Protein AF-A0A369AYA1-F1 (afdb_monomer)

Organism: NCBI:txid2738

Foldseek 3Di:
DFQLLQLVLLVVDDQADPLLVCCLCPFACVVVQVVCVVVVDPPHDPVQVVCVVPVVRDDGLSSVVNVQSVVVVVVPDDRRDDCVVPPVVPQLALSNLLRCCCRPVVDDPVVSVVSSVVSVVCVVVVHHGSPDPSSPD

Sequence (137 aa):
MEIKEVLDILNQADNDTEYSKEIFKAYEEGKQDIEIINSKTGNRRDWLVIADIYNKGDYSQKFHLKNYLEFKLKNGLDETADFRKSCYRYFKNAALVLYTREAVFGESKDEIKLIFENVKKFYKDGGKINNYSGLRK

Nearest PDB structures (foldseek):
  2f07-assembly1_B  TM=2.544E-01  e=5.156E+00  Bacillus subtilis subsp. subtilis str. 168

Secondary structure (DSSP, 8-state):
-BHHHHHHHHHHS-S--HHHHHHHHHTSHHHHHHHHHHHT-S---HHHHHHHHHSTT---HHHHHHHHHHHHHHTT--TTSBHHHHTGGG---HHHHHHIIIIIT---HHHHHHHHHHHHHHHHTTPPTT--TTTT-

Mean predicted aligned error: 4.21 Å

Radius of gyration: 14.87 Å; Cα contacts (8 Å, |Δi|>4): 157; chains: 1; bounding box: 35×40×35 Å

Structure (mmCIF, N/CA/C/O backbone):
data_AF-A0A369AYA1-F1
#
_entry.id   AF-A0A369AYA1-F1
#
loop_
_atom_site.group_PDB
_atom_site.id
_atom_site.type_symbol
_atom_site.label_atom_id
_atom_site.label_alt_id
_atom_site.label_comp_id
_atom_site.label_asym_id
_atom_site.label_entity_id
_atom_site.label_seq_id
_atom_site.pdbx_PDB_ins_code
_atom_site.Cartn_x
_atom_site.Cartn_y
_atom_site.Cartn_z
_atom_site.occupancy
_atom_site.B_iso_or_equiv
_atom_site.auth_seq_id
_atom_site.auth_comp_id
_atom_site.auth_asym_id
_atom_site.auth_atom_id
_atom_site.pdbx_PDB_model_num
ATOM 1 N N . MET A 1 1 ? -6.663 5.276 13.703 1.00 94.62 1 MET A N 1
ATOM 2 C CA . MET A 1 1 ? -7.568 4.391 12.963 1.00 94.62 1 MET A CA 1
ATOM 3 C C . MET A 1 1 ? -7.244 2.956 13.310 1.00 94.62 1 MET A C 1
ATOM 5 O O . MET A 1 1 ? -6.067 2.603 13.422 1.00 94.62 1 MET A O 1
ATOM 9 N N . GLU A 1 2 ? -8.292 2.193 13.539 1.00 97.88 2 GLU A N 1
ATOM 10 C CA . GLU A 1 2 ? -8.311 0.768 13.827 1.00 97.88 2 GLU A CA 1
ATOM 11 C C . GLU A 1 2 ? -8.121 -0.031 12.530 1.00 97.88 2 GLU A C 1
ATOM 13 O O . GLU A 1 2 ? -8.323 0.487 11.429 1.00 97.88 2 GLU A O 1
ATOM 18 N N . ILE A 1 3 ? -7.717 -1.298 12.629 1.00 97.56 3 ILE A N 1
ATOM 19 C CA . ILE A 1 3 ? -7.513 -2.147 11.446 1.00 97.56 3 ILE A CA 1
ATOM 20 C C . ILE A 1 3 ? -8.827 -2.389 10.701 1.00 97.56 3 ILE A C 1
ATOM 22 O O . ILE A 1 3 ? -8.820 -2.368 9.469 1.00 97.56 3 ILE A O 1
ATOM 26 N N . LYS A 1 4 ? -9.952 -2.562 11.408 1.00 97.56 4 LYS A N 1
ATOM 27 C CA . LYS A 1 4 ? -11.261 -2.715 10.750 1.00 97.56 4 LYS A CA 1
ATOM 28 C C . LYS A 1 4 ? -11.629 -1.506 9.883 1.00 97.56 4 LYS A C 1
ATOM 30 O O . LYS A 1 4 ? -12.052 -1.693 8.750 1.00 97.56 4 LYS A O 1
ATOM 35 N N . GLU A 1 5 ? -11.344 -0.285 10.345 1.00 97.81 5 GLU A N 1
ATOM 36 C CA . GLU A 1 5 ? -11.613 0.937 9.573 1.00 97.81 5 GLU A CA 1
ATOM 37 C C . GLU A 1 5 ? -10.793 0.961 8.276 1.00 97.81 5 GLU A C 1
ATOM 39 O O . GLU A 1 5 ? -11.278 1.376 7.226 1.00 97.81 5 GLU A O 1
ATOM 44 N N . VAL A 1 6 ? -9.548 0.473 8.320 1.00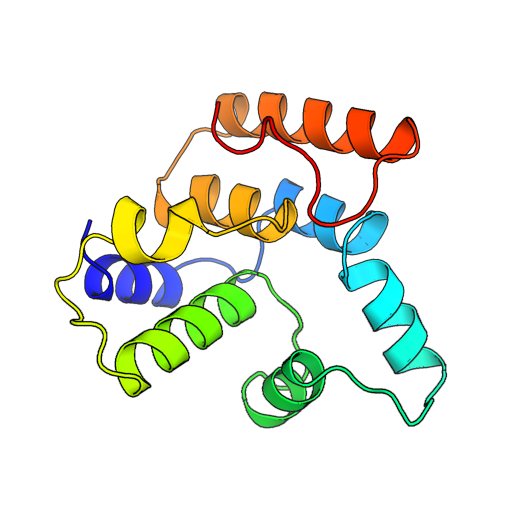 98.00 6 VAL A N 1
ATOM 45 C CA . VAL A 1 6 ? -8.706 0.349 7.121 1.00 98.00 6 VAL A CA 1
ATOM 46 C C . VAL A 1 6 ? -9.290 -0.667 6.145 1.00 98.00 6 VAL A C 1
ATOM 48 O O . VAL A 1 6 ? -9.330 -0.400 4.948 1.00 98.00 6 VAL A O 1
ATOM 51 N N . LEU A 1 7 ? -9.748 -1.822 6.630 1.00 97.62 7 LEU A N 1
ATOM 52 C CA . LEU A 1 7 ? -10.381 -2.834 5.781 1.00 97.62 7 LEU A CA 1
ATOM 53 C C . LEU A 1 7 ? -11.661 -2.303 5.120 1.00 97.62 7 LEU A C 1
ATOM 55 O O . LEU A 1 7 ? -11.874 -2.558 3.932 1.00 97.62 7 LEU A O 1
ATOM 59 N N . ASP A 1 8 ? -12.460 -1.521 5.845 1.00 97.69 8 ASP A N 1
ATOM 60 C CA . ASP A 1 8 ? -13.662 -0.874 5.315 1.00 97.69 8 ASP A CA 1
ATOM 61 C C . ASP A 1 8 ? -13.329 0.126 4.202 1.00 97.69 8 ASP A C 1
ATOM 63 O O . ASP A 1 8 ? -13.942 0.079 3.131 1.00 97.69 8 ASP A O 1
ATOM 67 N N . ILE A 1 9 ? -12.305 0.964 4.403 1.00 98.00 9 ILE A N 1
ATOM 68 C CA . ILE A 1 9 ? -11.800 1.880 3.369 1.00 98.00 9 ILE A CA 1
ATOM 69 C C . ILE A 1 9 ? -11.347 1.094 2.136 1.00 98.00 9 ILE A C 1
ATOM 71 O O . ILE A 1 9 ? -11.726 1.418 1.010 1.00 98.00 9 ILE A O 1
ATOM 75 N N . LEU A 1 10 ? -10.579 0.019 2.329 1.00 96.94 10 LEU A N 1
ATOM 76 C CA . LEU A 1 10 ? -10.071 -0.785 1.219 1.00 96.94 10 LEU A CA 1
ATOM 77 C C . LEU A 1 10 ? -11.187 -1.430 0.407 1.00 96.94 10 LEU A C 1
ATOM 79 O O . LEU A 1 10 ? -11.048 -1.548 -0.806 1.00 96.94 10 LEU A O 1
ATOM 83 N N . ASN A 1 11 ? -12.305 -1.819 1.020 1.00 94.88 11 ASN A N 1
ATOM 84 C CA . ASN A 1 11 ? -13.432 -2.381 0.277 1.00 94.88 11 ASN A CA 1
ATOM 85 C C . ASN A 1 11 ? -14.011 -1.388 -0.748 1.00 94.88 11 ASN A C 1
ATOM 87 O O . ASN A 1 11 ? -14.502 -1.828 -1.787 1.00 94.88 11 ASN A O 1
ATOM 91 N N . GLN A 1 12 ? -13.881 -0.082 -0.503 1.00 95.25 12 GLN A N 1
ATOM 92 C CA . GLN A 1 12 ? -14.384 0.987 -1.373 1.00 95.25 12 GLN A CA 1
ATOM 93 C C . GLN A 1 12 ? -13.300 1.626 -2.255 1.00 95.25 12 GLN A C 1
ATOM 95 O O . GLN A 1 12 ? -13.625 2.226 -3.274 1.00 95.25 12 GLN A O 1
ATOM 100 N N . ALA A 1 13 ? -12.024 1.493 -1.887 1.00 95.50 13 ALA A N 1
ATOM 101 C CA . ALA A 1 13 ? -10.907 2.093 -2.610 1.00 95.50 13 ALA A CA 1
ATOM 102 C C . ALA A 1 13 ? -10.612 1.405 -3.954 1.00 95.50 13 ALA A C 1
ATOM 104 O O . ALA A 1 13 ? -10.866 0.208 -4.134 1.00 95.50 13 ALA A O 1
ATOM 105 N N . ASP A 1 14 ? -9.983 2.149 -4.864 1.00 96.00 14 ASP A N 1
ATOM 106 C CA . ASP A 1 14 ? -9.410 1.610 -6.097 1.00 96.00 14 ASP A CA 1
ATOM 107 C C . ASP A 1 14 ? -8.257 0.633 -5.815 1.00 96.00 14 ASP A C 1
ATOM 109 O O . ASP A 1 14 ? -7.638 0.638 -4.745 1.00 96.00 14 ASP A O 1
ATOM 113 N N . ASN A 1 15 ? -7.956 -0.222 -6.796 1.00 95.06 15 ASN A N 1
ATOM 114 C CA . ASN A 1 15 ? -6.935 -1.267 -6.667 1.00 95.06 15 ASN A CA 1
ATOM 115 C C . ASN A 1 15 ? -5.515 -0.706 -6.503 1.00 95.06 15 ASN A C 1
ATOM 117 O O . ASN A 1 15 ? -4.733 -1.222 -5.707 1.00 95.06 15 ASN A O 1
ATOM 121 N N . ASP A 1 16 ? -5.199 0.363 -7.227 1.00 95.12 16 ASP A N 1
ATOM 122 C CA . ASP A 1 16 ? -3.932 1.079 -7.133 1.00 95.12 16 ASP A CA 1
ATOM 123 C C . ASP A 1 16 ? -4.188 2.580 -7.235 1.00 95.12 16 ASP A C 1
ATOM 125 O O . ASP A 1 16 ? -5.217 3.012 -7.755 1.00 95.12 16 ASP A O 1
ATOM 129 N N . THR A 1 17 ? -3.198 3.368 -6.830 1.00 95.25 17 THR A N 1
ATOM 130 C CA . THR A 1 17 ? -3.140 4.797 -7.144 1.00 95.25 17 THR A CA 1
ATOM 131 C C . THR A 1 17 ? -2.102 5.059 -8.231 1.00 95.25 17 THR A C 1
ATOM 133 O O . THR A 1 17 ? -1.253 4.209 -8.510 1.00 95.25 17 THR A O 1
ATOM 136 N N . GLU A 1 18 ? -2.154 6.231 -8.864 1.00 95.06 18 GLU A N 1
ATOM 137 C CA . GLU A 1 18 ? -1.250 6.592 -9.964 1.00 95.06 18 GLU A CA 1
ATOM 138 C C . GLU A 1 18 ? 0.226 6.410 -9.568 1.00 95.06 18 GLU A C 1
ATOM 140 O O . GLU A 1 18 ? 0.966 5.658 -10.209 1.00 95.06 18 GLU A O 1
ATOM 145 N N . TYR A 1 19 ? 0.630 7.017 -8.449 1.00 95.00 19 TYR A N 1
ATOM 146 C CA . TYR A 1 19 ? 2.019 7.001 -7.993 1.00 95.00 19 TYR A CA 1
ATOM 147 C C . TYR A 1 19 ? 2.461 5.648 -7.434 1.00 95.00 19 TYR A C 1
ATOM 149 O O . TYR A 1 19 ? 3.590 5.214 -7.684 1.00 95.00 19 TYR A O 1
ATOM 157 N N . SER A 1 20 ? 1.587 4.948 -6.705 1.00 94.94 20 SER A N 1
ATOM 158 C CA . SER A 1 20 ? 1.915 3.620 -6.176 1.00 94.94 20 SER A CA 1
ATOM 159 C C . SER A 1 20 ? 2.118 2.601 -7.298 1.00 94.94 20 SER A C 1
ATOM 161 O O . SER A 1 20 ? 3.089 1.839 -7.271 1.00 94.94 20 SER A O 1
ATOM 163 N N . LYS A 1 21 ? 1.276 2.644 -8.336 1.00 94.31 21 LYS A N 1
ATOM 164 C CA . LYS A 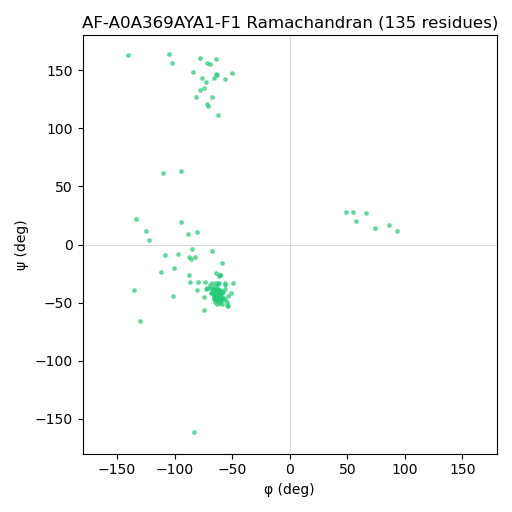1 21 ? 1.379 1.772 -9.511 1.00 94.31 21 LYS A CA 1
ATOM 165 C C . LYS A 1 21 ? 2.661 2.001 -10.298 1.00 94.31 21 LYS A C 1
ATOM 167 O O . LYS A 1 21 ? 3.282 1.033 -10.742 1.00 94.31 21 LYS A O 1
ATOM 172 N N . GLU A 1 22 ? 3.063 3.259 -10.479 1.00 94.19 22 GLU A N 1
ATOM 173 C CA . GLU A 1 22 ? 4.298 3.584 -11.194 1.00 94.19 22 GLU A CA 1
ATOM 174 C C . GLU A 1 22 ? 5.525 3.037 -10.454 1.00 94.19 22 GLU A C 1
ATOM 176 O O . GLU A 1 22 ? 6.320 2.305 -11.047 1.00 94.19 22 GLU A O 1
ATOM 181 N N . ILE A 1 23 ? 5.652 3.322 -9.152 1.00 93.31 23 ILE A N 1
ATOM 182 C CA . ILE A 1 23 ? 6.782 2.834 -8.348 1.00 93.31 23 ILE A CA 1
ATOM 183 C C . ILE A 1 23 ? 6.822 1.306 -8.313 1.00 93.31 23 ILE A C 1
ATOM 185 O O . ILE A 1 23 ? 7.897 0.716 -8.463 1.00 93.31 23 ILE A O 1
ATOM 189 N N . PHE A 1 24 ? 5.660 0.662 -8.168 1.00 92.31 24 PHE A N 1
ATOM 190 C CA . PHE A 1 24 ? 5.570 -0.791 -8.130 1.00 92.31 24 PHE A CA 1
ATOM 191 C C . PHE A 1 24 ? 6.120 -1.436 -9.405 1.00 92.31 24 PHE A C 1
ATOM 193 O O . PHE A 1 24 ? 6.972 -2.320 -9.338 1.00 92.31 24 PHE A O 1
ATOM 200 N N . LYS A 1 25 ? 5.657 -0.966 -10.569 1.00 89.19 25 LYS A N 1
ATOM 201 C CA . LYS A 1 25 ? 6.034 -1.532 -11.869 1.00 89.19 25 LYS A CA 1
ATOM 202 C C . LYS A 1 25 ? 7.471 -1.215 -12.267 1.00 89.19 25 LYS A C 1
ATOM 204 O O . LYS A 1 25 ? 8.117 -2.043 -12.902 1.00 89.19 25 LYS A O 1
ATOM 209 N N . ALA A 1 26 ? 7.953 -0.015 -11.950 1.00 87.81 26 ALA A N 1
ATOM 210 C CA . ALA A 1 26 ? 9.241 0.458 -12.444 1.00 87.81 26 ALA A CA 1
ATOM 211 C C . ALA A 1 26 ? 10.431 0.034 -11.569 1.00 87.81 26 ALA A C 1
ATOM 213 O O . ALA A 1 26 ? 11.524 -0.170 -12.104 1.00 87.81 26 ALA A O 1
ATOM 214 N N . TYR A 1 27 ? 10.243 -0.088 -10.249 1.00 86.69 27 TYR A N 1
ATOM 215 C CA . TYR A 1 27 ? 11.371 -0.150 -9.312 1.00 86.69 27 TYR A CA 1
ATOM 216 C C . TYR A 1 27 ? 11.269 -1.231 -8.238 1.00 86.69 27 TYR A C 1
ATOM 218 O O . TYR A 1 27 ? 12.283 -1.840 -7.907 1.00 86.69 27 TYR A O 1
ATOM 226 N N . GLU A 1 28 ? 10.082 -1.458 -7.681 1.00 86.62 28 GLU A N 1
ATOM 227 C CA . GLU A 1 28 ? 9.887 -2.437 -6.608 1.00 86.62 28 GLU A CA 1
ATOM 228 C C . GLU A 1 28 ? 9.718 -3.864 -7.159 1.00 86.62 28 GLU A C 1
ATOM 230 O O . GLU A 1 28 ? 10.066 -4.190 -8.297 1.00 86.62 28 GLU A O 1
ATOM 235 N N . GLU A 1 29 ? 9.165 -4.735 -6.318 1.00 77.81 29 GLU A N 1
ATOM 236 C CA . GLU A 1 29 ? 8.888 -6.137 -6.600 1.00 77.81 29 GLU A CA 1
ATOM 237 C C . GLU A 1 29 ? 8.146 -6.363 -7.921 1.00 77.81 29 GLU A C 1
ATOM 239 O O . GLU A 1 29 ? 8.482 -7.322 -8.612 1.00 77.81 29 GLU A O 1
ATOM 244 N N . GLY A 1 30 ? 7.268 -5.442 -8.337 1.00 74.12 30 GLY A N 1
ATOM 245 C CA . GLY A 1 30 ? 6.486 -5.549 -9.569 1.00 74.12 30 GLY A CA 1
ATOM 246 C C . GLY A 1 30 ? 7.326 -5.729 -10.832 1.00 74.12 30 GLY A C 1
ATOM 247 O O . GLY A 1 30 ? 6.922 -6.473 -11.723 1.00 74.12 30 GLY A O 1
ATOM 248 N N . LYS A 1 31 ? 8.527 -5.141 -10.901 1.00 75.94 31 LYS A N 1
ATOM 249 C CA . LYS A 1 31 ? 9.445 -5.365 -12.029 1.00 75.94 31 LYS A CA 1
ATOM 250 C C . LYS A 1 31 ? 9.898 -6.827 -12.104 1.00 75.94 31 LYS A C 1
ATOM 252 O O . LYS A 1 31 ? 9.829 -7.451 -13.159 1.00 75.94 31 LYS A O 1
ATOM 257 N N . GLN A 1 32 ? 10.322 -7.372 -10.967 1.00 76.69 32 GLN A N 1
ATOM 258 C CA . GLN A 1 32 ? 10.750 -8.766 -10.843 1.00 76.69 32 GLN A CA 1
ATOM 259 C C . GLN A 1 32 ? 9.567 -9.733 -10.994 1.00 76.69 32 GLN A C 1
ATOM 261 O O . GLN A 1 32 ? 9.718 -10.803 -11.569 1.00 76.69 32 GLN A O 1
ATOM 266 N N . ASP A 1 33 ? 8.376 -9.362 -10.519 1.00 78.75 33 ASP A N 1
ATOM 267 C CA . ASP A 1 33 ? 7.175 -10.189 -10.643 1.00 78.75 33 ASP A CA 1
ATOM 268 C C . ASP A 1 33 ? 6.755 -10.350 -12.097 1.00 78.75 33 ASP A C 1
ATOM 270 O O . ASP A 1 33 ? 6.465 -11.465 -12.521 1.00 78.75 33 ASP A O 1
ATOM 274 N N . ILE A 1 34 ? 6.811 -9.275 -12.888 1.00 76.00 34 ILE A N 1
ATOM 275 C CA . ILE A 1 34 ? 6.564 -9.336 -14.334 1.00 76.00 34 ILE A CA 1
ATOM 276 C C . ILE A 1 34 ? 7.563 -10.286 -15.013 1.00 76.00 34 ILE A C 1
ATOM 278 O O . 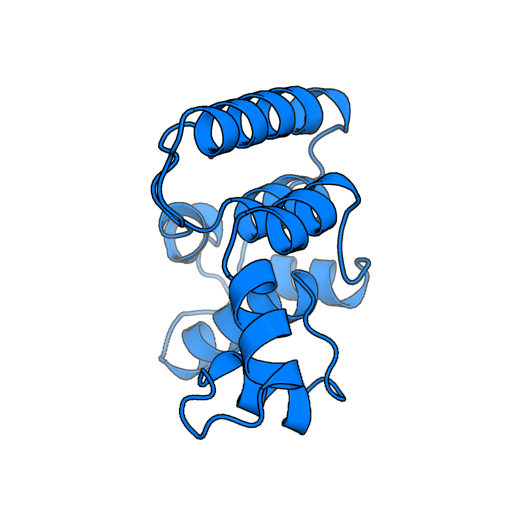ILE A 1 34 ? 7.167 -11.109 -15.839 1.00 76.00 34 ILE A O 1
ATOM 282 N N . GLU A 1 35 ? 8.846 -10.220 -14.652 1.00 76.44 35 GLU A N 1
ATOM 283 C CA . GLU A 1 35 ? 9.872 -11.133 -15.176 1.00 76.44 35 GLU A CA 1
ATOM 284 C C . GLU A 1 35 ? 9.610 -12.595 -14.767 1.00 76.44 35 GLU A C 1
ATOM 286 O O . GLU A 1 35 ? 9.712 -13.497 -15.601 1.00 76.44 35 GLU A O 1
ATOM 291 N N . ILE A 1 36 ? 9.214 -12.852 -13.517 1.00 77.00 36 ILE A N 1
ATOM 292 C CA . ILE A 1 36 ? 8.862 -14.192 -13.013 1.00 77.00 36 ILE A CA 1
ATOM 293 C C . ILE A 1 36 ? 7.637 -14.752 -13.750 1.00 77.00 36 ILE A C 1
ATOM 295 O O . ILE A 1 36 ? 7.666 -15.892 -14.217 1.00 77.00 36 ILE A O 1
ATOM 299 N N . ILE A 1 37 ? 6.581 -13.947 -13.901 1.00 73.75 37 ILE A N 1
ATOM 300 C CA . ILE A 1 37 ? 5.350 -14.323 -14.613 1.00 73.75 37 ILE A CA 1
ATOM 301 C C . ILE A 1 37 ? 5.667 -14.682 -16.069 1.00 73.75 37 ILE A C 1
ATOM 303 O O . ILE A 1 37 ? 5.224 -15.720 -16.563 1.00 73.75 37 ILE A O 1
ATOM 307 N N . ASN A 1 38 ? 6.481 -13.865 -16.742 1.00 75.31 38 ASN A N 1
ATOM 308 C CA . ASN A 1 38 ? 6.829 -14.073 -18.147 1.00 75.31 38 ASN A CA 1
ATOM 309 C C . ASN A 1 38 ? 7.809 -15.238 -18.362 1.00 75.31 38 ASN A C 1
ATOM 311 O O . ASN A 1 38 ? 7.740 -15.914 -19.387 1.00 75.31 38 ASN A O 1
ATOM 315 N N . SER A 1 39 ? 8.717 -15.490 -17.415 1.00 72.00 39 SER A N 1
ATOM 316 C CA . SER A 1 39 ? 9.774 -16.501 -17.560 1.00 72.00 39 SER A CA 1
ATOM 317 C C . SER A 1 39 ? 9.332 -17.934 -17.240 1.00 72.00 39 SER A C 1
ATOM 319 O O . SER A 1 39 ? 10.087 -18.863 -17.524 1.00 72.00 39 SER A O 1
ATOM 321 N N . LYS A 1 40 ? 8.137 -18.147 -16.659 1.00 62.72 40 LYS A N 1
ATOM 322 C CA . LYS A 1 40 ? 7.654 -19.462 -16.170 1.00 62.72 40 LYS A CA 1
ATOM 323 C C . LYS A 1 40 ? 8.683 -20.203 -15.300 1.00 62.72 40 LYS A C 1
ATOM 325 O O . LYS A 1 40 ? 8.710 -21.433 -15.261 1.00 62.72 40 LYS A O 1
ATOM 330 N N . THR A 1 41 ? 9.554 -19.468 -14.615 1.00 59.78 41 THR A N 1
ATOM 331 C CA . THR A 1 41 ? 10.557 -20.058 -13.730 1.00 59.78 41 THR A CA 1
ATOM 332 C C . THR A 1 41 ? 9.895 -20.501 -12.422 1.00 59.78 41 THR A C 1
ATOM 334 O O . THR A 1 41 ? 8.969 -19.863 -11.926 1.00 59.78 41 THR A O 1
ATOM 337 N N . GLY A 1 42 ? 10.343 -21.630 -11.863 1.00 55.47 42 GLY A N 1
ATOM 338 C CA . GLY A 1 4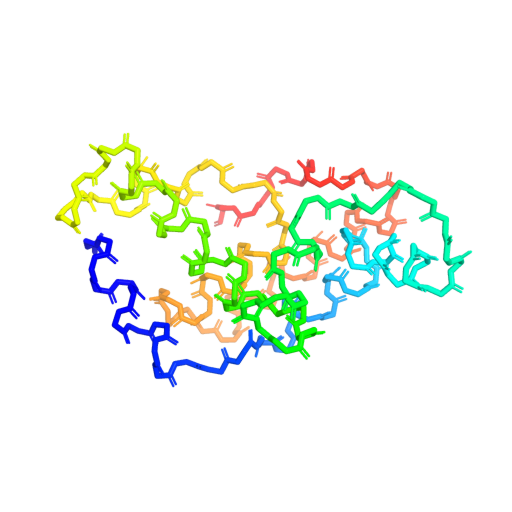2 ? 9.700 -22.287 -10.713 1.00 55.47 42 GLY A CA 1
ATOM 339 C C . GLY A 1 42 ? 9.756 -21.524 -9.380 1.00 55.47 42 GLY A C 1
ATOM 340 O O . GLY A 1 42 ? 9.122 -21.951 -8.422 1.00 55.47 42 GLY A O 1
ATOM 341 N N . ASN A 1 43 ? 10.463 -20.392 -9.307 1.00 65.56 43 ASN A N 1
ATOM 342 C CA . ASN A 1 43 ? 10.610 -19.586 -8.091 1.00 65.56 43 ASN A CA 1
ATOM 343 C C . ASN A 1 43 ? 9.567 -18.460 -8.047 1.00 65.56 43 ASN A C 1
ATOM 345 O O . ASN A 1 43 ? 9.906 -17.276 -8.086 1.00 65.56 43 ASN A O 1
ATOM 349 N N . ARG A 1 44 ? 8.281 -18.823 -7.990 1.00 71.25 44 ARG A N 1
ATOM 350 C CA . ARG A 1 44 ? 7.209 -17.837 -7.790 1.00 71.25 44 ARG A CA 1
ATOM 351 C C . ARG A 1 44 ? 7.145 -17.435 -6.318 1.00 71.25 44 ARG A C 1
ATOM 353 O O . ARG A 1 44 ? 7.150 -18.293 -5.443 1.00 71.25 44 ARG A O 1
ATOM 360 N N . ARG A 1 45 ? 7.069 -16.129 -6.050 1.00 77.25 45 ARG A N 1
ATOM 361 C CA . ARG A 1 45 ? 6.848 -15.602 -4.696 1.00 77.25 45 ARG A CA 1
ATOM 362 C C . ARG A 1 45 ? 5.462 -15.999 -4.190 1.00 77.25 45 ARG A C 1
ATOM 364 O O . ARG A 1 45 ? 4.500 -15.943 -4.956 1.00 77.25 45 ARG A O 1
ATOM 371 N N . ASP A 1 46 ? 5.354 -16.302 -2.896 1.00 81.44 46 ASP A N 1
ATOM 372 C CA . ASP A 1 46 ? 4.095 -16.711 -2.253 1.00 81.44 46 ASP A CA 1
ATOM 373 C C . ASP A 1 46 ? 2.950 -15.739 -2.541 1.00 81.44 46 ASP A C 1
ATOM 375 O O . ASP A 1 46 ? 1.835 -16.150 -2.848 1.00 81.44 46 ASP A O 1
ATOM 379 N N . TRP A 1 47 ? 3.228 -14.435 -2.509 1.00 83.31 47 TRP A N 1
ATOM 380 C CA . TRP A 1 47 ? 2.206 -13.417 -2.723 1.00 83.31 47 TRP A CA 1
ATOM 381 C C . TRP A 1 47 ? 1.596 -13.467 -4.137 1.00 83.31 47 TRP A C 1
ATOM 383 O O . TRP A 1 47 ? 0.398 -13.231 -4.277 1.00 83.31 47 TRP A O 1
ATOM 393 N N . LEU A 1 48 ? 2.373 -13.836 -5.167 1.00 84.06 48 LEU A N 1
ATOM 394 C CA . LEU A 1 48 ? 1.861 -14.009 -6.532 1.00 84.06 48 LEU A CA 1
ATOM 395 C C . LEU A 1 48 ? 0.909 -15.199 -6.617 1.00 84.06 48 LEU A C 1
ATOM 397 O O . LEU A 1 48 ? -0.131 -15.114 -7.258 1.00 84.06 48 LEU A O 1
ATOM 401 N N . VAL A 1 49 ? 1.255 -16.302 -5.951 1.00 84.56 49 VAL A N 1
ATOM 402 C CA . VAL A 1 49 ? 0.399 -17.493 -5.888 1.00 84.56 49 VAL A CA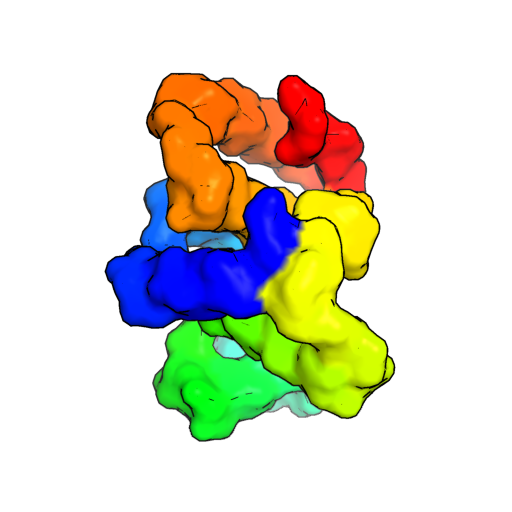 1
ATOM 403 C C . VAL A 1 49 ? -0.903 -17.163 -5.160 1.00 84.56 49 VAL A C 1
ATOM 405 O O . VAL A 1 49 ? -1.985 -17.522 -5.618 1.00 84.56 49 VAL A O 1
ATOM 408 N N . ILE A 1 50 ? -0.808 -16.427 -4.052 1.00 86.12 50 ILE A N 1
ATOM 409 C CA . ILE A 1 50 ? -1.973 -15.967 -3.295 1.00 86.12 50 ILE A CA 1
ATOM 410 C C . ILE A 1 50 ? -2.848 -15.046 -4.163 1.00 86.12 50 ILE A C 1
ATOM 412 O O . ILE A 1 50 ? -4.061 -15.227 -4.196 1.00 86.12 50 ILE A O 1
ATOM 416 N N . ALA A 1 51 ? -2.267 -14.106 -4.911 1.00 86.94 51 ALA A N 1
ATOM 417 C CA . ALA A 1 51 ? -3.017 -13.229 -5.813 1.00 86.94 51 ALA A CA 1
ATOM 418 C C . ALA A 1 51 ? -3.678 -13.985 -6.979 1.00 86.94 51 ALA A C 1
ATOM 420 O O . ALA A 1 51 ? -4.807 -13.671 -7.355 1.00 86.94 51 ALA A O 1
ATOM 421 N N . ASP A 1 52 ? -3.041 -15.023 -7.519 1.00 86.00 52 ASP A N 1
ATOM 422 C CA . ASP A 1 52 ? -3.654 -15.863 -8.554 1.00 86.00 52 ASP A CA 1
ATOM 423 C C . ASP A 1 52 ? -4.910 -16.573 -8.036 1.00 86.00 52 ASP A C 1
ATOM 425 O O . ASP A 1 52 ? -5.945 -16.576 -8.702 1.00 86.00 52 ASP A O 1
ATOM 429 N N . ILE A 1 53 ? -4.829 -17.141 -6.829 1.00 86.75 53 ILE A N 1
ATOM 430 C CA . ILE A 1 53 ? -5.919 -17.916 -6.222 1.00 86.75 53 ILE A CA 1
ATOM 431 C C . ILE A 1 53 ? -7.042 -16.996 -5.729 1.00 86.75 53 ILE A C 1
ATOM 433 O O . ILE A 1 53 ? -8.217 -17.273 -5.964 1.00 86.75 53 ILE A O 1
ATOM 437 N N . TYR A 1 54 ? -6.689 -15.906 -5.044 1.00 88.31 54 TYR A N 1
ATOM 438 C CA . TYR A 1 54 ? -7.639 -15.086 -4.284 1.00 88.31 54 TYR A CA 1
ATOM 439 C C . TYR A 1 54 ? -7.935 -13.718 -4.909 1.00 88.31 54 TYR A C 1
ATOM 441 O O . TYR A 1 54 ? -8.866 -13.049 -4.467 1.00 88.31 54 TYR A O 1
ATOM 449 N N . ASN A 1 55 ? -7.202 -13.308 -5.949 1.00 89.94 55 ASN A N 1
ATOM 450 C CA . ASN A 1 55 ? -7.397 -12.025 -6.633 1.00 89.94 55 ASN A CA 1
ATOM 451 C C . ASN A 1 55 ? -7.422 -12.126 -8.164 1.00 89.94 55 ASN A C 1
ATOM 453 O O . ASN A 1 55 ? -7.166 -11.143 -8.854 1.00 89.94 55 ASN A O 1
ATOM 457 N N . LYS A 1 56 ? -7.725 -13.308 -8.719 1.00 88.06 56 LYS A N 1
ATOM 458 C CA . LYS A 1 56 ? -7.828 -13.536 -10.176 1.00 88.06 56 LYS A CA 1
ATOM 459 C C . LYS A 1 56 ? -6.562 -13.123 -10.951 1.00 88.06 56 LYS A C 1
ATOM 461 O O . LYS A 1 56 ? -6.655 -12.742 -12.116 1.00 88.06 56 LYS A O 1
ATOM 466 N N . GLY A 1 57 ? -5.398 -13.174 -10.302 1.00 81.81 57 GLY A N 1
ATOM 467 C CA . GLY A 1 57 ? -4.120 -12.756 -10.884 1.00 81.81 57 GLY A CA 1
ATOM 468 C C . GLY A 1 57 ? -3.935 -11.240 -11.000 1.00 81.81 57 GLY A C 1
ATOM 469 O O . GLY A 1 57 ? -3.037 -10.802 -11.714 1.00 81.81 57 GLY A O 1
ATOM 470 N N . ASP A 1 58 ? -4.762 -10.427 -10.333 1.00 84.62 58 ASP A N 1
ATOM 471 C CA . ASP A 1 58 ? -4.510 -8.991 -10.209 1.00 84.62 58 ASP A CA 1
ATOM 472 C C . ASP A 1 58 ? -3.508 -8.717 -9.074 1.00 84.62 58 ASP A C 1
ATOM 474 O O . ASP A 1 58 ? -3.669 -9.153 -7.932 1.00 84.62 58 ASP A O 1
ATOM 478 N N . TYR A 1 59 ? -2.449 -7.984 -9.392 1.00 87.06 59 TYR A N 1
ATOM 479 C CA . TYR A 1 59 ? -1.278 -7.772 -8.543 1.00 87.06 59 TYR A CA 1
ATOM 480 C C . TYR A 1 59 ? -1.246 -6.325 -8.037 1.00 87.06 59 TYR A C 1
ATOM 482 O O . TYR A 1 59 ? -0.334 -5.561 -8.358 1.00 87.06 59 TYR A O 1
ATOM 490 N N . SER A 1 60 ? -2.278 -5.939 -7.286 1.00 92.69 60 SER A N 1
ATOM 491 C CA . SER A 1 60 ? -2.525 -4.553 -6.876 1.00 92.69 60 SER A CA 1
ATOM 492 C C . SER A 1 60 ? -2.138 -4.254 -5.426 1.00 92.69 60 SER A C 1
ATOM 494 O O . SER A 1 60 ? -2.103 -5.145 -4.568 1.00 92.69 60 SER A O 1
ATOM 496 N N . GLN A 1 61 ? -1.862 -2.982 -5.122 1.00 95.00 61 GLN A N 1
ATOM 497 C CA . GLN A 1 61 ? -1.497 -2.556 -3.767 1.00 95.00 61 GLN A CA 1
ATOM 498 C C . GLN A 1 61 ? -2.657 -2.688 -2.777 1.00 95.00 61 GLN A C 1
ATOM 500 O O . GLN A 1 61 ? -2.424 -3.055 -1.624 1.00 95.00 61 GLN A O 1
ATOM 505 N N . LYS A 1 62 ? -3.904 -2.495 -3.227 1.00 96.44 62 LYS A N 1
ATOM 506 C CA . LYS A 1 62 ? -5.105 -2.810 -2.440 1.00 96.44 62 LYS A CA 1
ATOM 507 C C . LYS A 1 62 ? -5.089 -4.250 -1.954 1.00 96.44 62 LYS A C 1
ATOM 509 O O . LYS A 1 62 ? -5.269 -4.503 -0.764 1.00 96.44 62 LYS A O 1
ATOM 514 N N . PHE A 1 63 ? -4.872 -5.192 -2.873 1.00 94.81 63 PHE A N 1
ATOM 515 C CA . PHE A 1 63 ? -4.857 -6.610 -2.538 1.00 94.81 63 PHE A CA 1
ATOM 516 C C . PHE A 1 63 ? -3.688 -6.955 -1.619 1.00 94.81 63 PHE A C 1
ATOM 518 O O . PHE A 1 63 ? -3.881 -7.640 -0.617 1.00 94.81 63 PHE A O 1
ATOM 525 N N . HIS A 1 64 ? -2.498 -6.425 -1.908 1.00 93.44 64 HIS A N 1
ATOM 526 C CA . HIS A 1 64 ? -1.324 -6.615 -1.063 1.00 93.44 64 HIS A CA 1
ATOM 527 C C . HIS A 1 64 ? -1.590 -6.156 0.379 1.00 93.44 64 HIS A C 1
ATOM 529 O O . HIS A 1 64 ? -1.342 -6.912 1.323 1.00 93.44 64 HIS A O 1
ATOM 535 N N . LEU A 1 65 ? -2.155 -4.958 0.558 1.00 96.44 65 LEU A N 1
ATOM 536 C CA . LEU A 1 65 ? -2.485 -4.430 1.877 1.00 96.44 65 LEU A CA 1
ATOM 537 C C . LEU A 1 65 ? -3.572 -5.257 2.570 1.00 96.44 65 LEU A C 1
ATOM 539 O O . LEU A 1 65 ? -3.414 -5.620 3.736 1.00 96.44 65 LEU A O 1
ATOM 543 N N . LYS A 1 66 ? -4.655 -5.582 1.858 1.00 96.38 66 LYS A N 1
ATOM 544 C CA . LYS A 1 66 ? -5.769 -6.361 2.405 1.00 96.38 66 LYS A CA 1
ATOM 545 C C . LYS A 1 66 ? -5.307 -7.741 2.871 1.00 96.38 66 LYS A C 1
ATOM 547 O O . LYS A 1 66 ? -5.524 -8.090 4.027 1.00 96.38 66 LYS A O 1
ATOM 552 N N . ASN A 1 67 ? -4.581 -8.470 2.026 1.00 94.44 67 ASN A N 1
ATOM 553 C CA . ASN A 1 67 ? -4.041 -9.785 2.363 1.00 94.44 67 ASN A CA 1
ATOM 554 C C . ASN A 1 67 ? -3.051 -9.716 3.541 1.00 94.44 67 ASN A C 1
ATOM 556 O O . ASN A 1 67 ? -3.070 -10.572 4.423 1.00 94.44 67 ASN A O 1
ATOM 560 N N . TYR A 1 68 ? -2.210 -8.674 3.604 1.00 95.06 68 TYR A N 1
ATOM 561 C CA . TYR A 1 68 ? -1.331 -8.450 4.754 1.00 95.06 68 TYR A CA 1
ATOM 562 C C . TYR A 1 68 ? -2.130 -8.287 6.056 1.00 95.06 68 TYR A C 1
ATOM 564 O O . TYR A 1 68 ? -1.796 -8.912 7.064 1.00 95.06 68 TYR A O 1
ATOM 572 N N . LEU A 1 69 ? -3.181 -7.462 6.045 1.00 96.81 69 LEU A N 1
ATOM 573 C CA . LEU A 1 69 ? -4.020 -7.210 7.217 1.00 96.81 69 LEU A CA 1
ATOM 574 C C . LEU A 1 69 ? -4.786 -8.462 7.649 1.00 96.81 69 LEU A C 1
ATOM 576 O O . LEU A 1 69 ? -4.733 -8.825 8.821 1.00 96.81 69 LEU A O 1
ATOM 580 N N . GLU A 1 70 ? -5.414 -9.168 6.711 1.00 95.06 70 GLU A N 1
ATOM 581 C CA . GLU A 1 70 ? -6.115 -10.429 6.976 1.00 95.06 70 GLU A CA 1
ATOM 582 C C . GLU A 1 70 ? -5.174 -11.479 7.581 1.00 95.06 70 GLU A C 1
ATOM 584 O O . GLU A 1 70 ? -5.520 -12.147 8.558 1.00 95.06 70 GLU A O 1
ATOM 589 N N . PHE A 1 71 ? -3.940 -11.573 7.077 1.00 94.69 71 PHE A N 1
ATOM 590 C CA . PHE A 1 71 ? -2.923 -12.438 7.665 1.00 94.69 71 PHE A CA 1
ATOM 591 C C . PHE A 1 71 ? -2.569 -12.019 9.096 1.00 94.69 71 PHE A C 1
ATOM 593 O O . PHE A 1 71 ? -2.428 -12.877 9.967 1.00 94.69 71 PHE A O 1
ATOM 600 N N . LYS A 1 72 ? -2.426 -10.720 9.383 1.00 95.94 72 LYS A N 1
ATOM 601 C CA . LYS A 1 72 ? -2.147 -10.248 10.748 1.00 95.94 72 LYS A CA 1
ATOM 602 C C . LYS A 1 72 ? -3.282 -10.567 11.716 1.00 95.94 72 LYS A C 1
ATOM 604 O O . LYS A 1 72 ? -2.997 -11.067 12.802 1.00 95.94 72 LYS A O 1
ATOM 609 N N . LEU A 1 73 ? -4.530 -10.346 11.309 1.00 96.75 73 LEU A N 1
ATOM 610 C CA . LEU A 1 73 ? -5.710 -10.669 12.115 1.00 96.75 73 LEU A CA 1
ATOM 611 C C . LEU A 1 73 ? -5.790 -12.172 12.402 1.00 96.75 73 LEU A C 1
ATOM 613 O O . LEU A 1 73 ? -5.932 -12.585 13.551 1.00 96.75 73 LEU A O 1
ATOM 617 N N . LYS A 1 74 ? -5.571 -13.011 11.381 1.00 95.88 74 LYS A N 1
ATOM 618 C CA . LYS A 1 74 ? -5.546 -14.474 11.536 1.00 95.88 74 LYS A CA 1
ATOM 619 C C . LYS A 1 74 ? -4.455 -14.962 12.500 1.00 95.88 74 LYS A C 1
ATOM 621 O O . LYS A 1 74 ? -4.608 -16.015 13.108 1.00 95.88 74 LYS A O 1
ATOM 626 N N . ASN A 1 75 ? -3.373 -14.198 12.653 1.00 95.62 75 ASN A N 1
ATOM 627 C CA . ASN A 1 75 ? -2.275 -14.492 13.578 1.00 95.62 75 ASN A CA 1
ATOM 628 C C . ASN A 1 75 ? -2.413 -13.792 14.944 1.00 95.62 75 ASN A C 1
ATOM 630 O O . ASN A 1 75 ? -1.424 -13.662 15.665 1.00 95.62 75 ASN A O 1
ATOM 634 N N . GLY A 1 76 ? -3.621 -13.355 15.313 1.00 95.81 76 GLY A N 1
ATOM 635 C CA . GLY A 1 76 ? -3.935 -12.881 16.663 1.00 95.81 76 GLY A CA 1
ATOM 636 C C . GLY A 1 76 ? -3.796 -11.375 16.880 1.00 95.81 76 GLY A C 1
ATOM 637 O O . GLY A 1 76 ? -3.820 -10.933 18.026 1.00 95.81 76 GLY A O 1
ATOM 638 N N . LEU A 1 77 ? -3.643 -10.578 15.817 1.00 96.81 77 LEU A N 1
ATOM 639 C CA . LEU A 1 77 ? -3.782 -9.127 15.937 1.00 96.81 77 LEU A CA 1
ATOM 640 C C . LEU A 1 77 ? -5.264 -8.757 16.078 1.00 96.81 77 LEU A C 1
ATOM 642 O O . LEU A 1 77 ? -6.097 -9.262 15.332 1.00 96.81 77 LEU A O 1
ATOM 646 N N . ASP A 1 78 ? -5.579 -7.869 17.016 1.00 97.00 78 ASP A N 1
ATOM 647 C CA . ASP A 1 78 ? -6.942 -7.381 17.238 1.00 97.00 78 ASP A CA 1
ATOM 648 C C . ASP A 1 78 ? -7.379 -6.423 16.112 1.00 97.00 78 ASP A C 1
ATOM 650 O O . ASP A 1 78 ? -6.596 -5.584 15.659 1.00 97.00 78 ASP A O 1
ATOM 654 N N . GLU A 1 79 ? -8.634 -6.517 15.671 1.00 97.19 79 GLU A N 1
ATOM 655 C CA . GLU A 1 79 ? -9.219 -5.630 14.659 1.00 97.19 79 GLU A CA 1
ATOM 656 C C . GLU A 1 79 ? -9.306 -4.162 15.109 1.00 97.19 79 GLU A C 1
ATOM 658 O O . GLU A 1 79 ? -9.276 -3.252 14.276 1.00 97.19 79 GLU A O 1
ATOM 663 N N . THR A 1 80 ? -9.353 -3.930 16.422 1.00 97.94 80 THR A N 1
ATOM 664 C CA . THR A 1 80 ? -9.338 -2.605 17.060 1.00 97.94 80 THR A CA 1
ATOM 665 C C . THR A 1 80 ? -7.922 -2.059 17.258 1.00 97.94 80 THR A C 1
ATOM 667 O O . THR A 1 80 ? -7.735 -0.924 17.696 1.00 97.94 80 THR A O 1
ATOM 670 N N . ALA A 1 81 ? -6.885 -2.837 16.923 1.00 97.88 81 ALA A N 1
ATOM 671 C CA . ALA A 1 81 ? -5.509 -2.3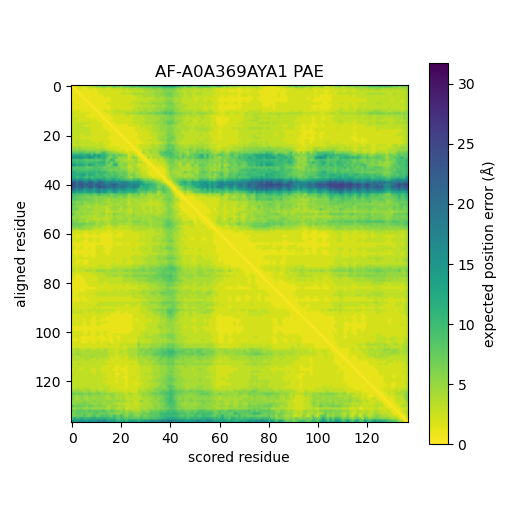93 17.083 1.00 97.88 81 ALA A CA 1
ATOM 672 C C . ALA A 1 81 ? -5.204 -1.168 16.203 1.00 97.88 81 ALA A C 1
ATOM 674 O O . ALA A 1 81 ? -5.666 -1.046 15.069 1.00 97.88 81 ALA A O 1
ATOM 675 N N . ASP A 1 82 ? -4.347 -0.275 16.704 1.00 98.06 82 ASP A N 1
ATOM 676 C CA . ASP A 1 82 ? -3.891 0.906 15.963 1.00 98.06 82 ASP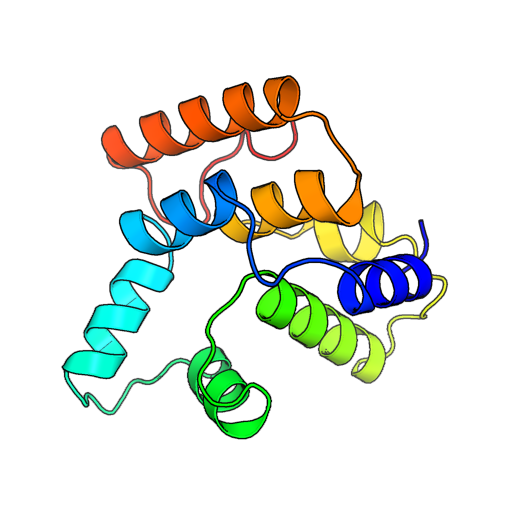 A CA 1
ATOM 677 C C . ASP A 1 82 ? -3.121 0.479 14.701 1.00 98.06 82 ASP A C 1
ATOM 679 O O . ASP A 1 82 ? -2.009 -0.053 14.789 1.00 98.06 82 ASP A O 1
ATOM 683 N N . PHE A 1 83 ? -3.685 0.733 13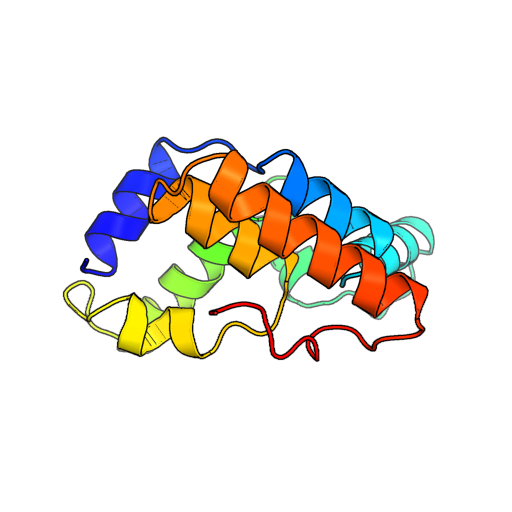.516 1.00 97.81 83 PHE A N 1
ATOM 684 C CA . PHE A 1 83 ? -3.077 0.339 12.242 1.00 97.81 83 PHE A CA 1
ATOM 685 C C . PHE A 1 83 ? -1.700 0.980 12.025 1.00 97.81 83 PHE A C 1
ATOM 687 O O . PHE A 1 83 ? -0.768 0.322 11.540 1.00 97.81 83 PHE A O 1
ATOM 694 N N . ARG A 1 84 ? -1.536 2.253 12.416 1.00 95.81 84 ARG A N 1
ATOM 695 C CA . ARG A 1 84 ? -0.277 2.985 12.230 1.00 95.81 84 ARG A CA 1
ATOM 696 C C . ARG A 1 84 ? 0.849 2.328 13.025 1.00 95.81 84 ARG A C 1
ATOM 698 O O . ARG A 1 84 ? 1.949 2.133 12.501 1.00 95.81 84 ARG A O 1
ATOM 705 N N . LYS A 1 85 ? 0.567 1.955 14.275 1.00 95.75 85 LYS A N 1
ATOM 706 C CA . LYS A 1 85 ? 1.539 1.341 15.191 1.00 95.75 85 LYS A CA 1
ATOM 707 C C . LYS A 1 85 ? 1.732 -0.150 14.943 1.00 95.75 85 LYS A C 1
ATOM 709 O O . LYS A 1 85 ? 2.856 -0.630 15.034 1.00 95.75 85 LYS A O 1
ATOM 714 N N . SER A 1 86 ? 0.679 -0.888 14.633 1.00 96.19 86 SER A N 1
ATOM 715 C CA . SER A 1 86 ? 0.741 -2.351 14.563 1.00 96.19 86 SER A CA 1
ATOM 716 C C . SER A 1 86 ? 1.178 -2.869 13.196 1.00 96.19 86 SER A C 1
ATOM 718 O O . SER A 1 86 ? 1.738 -3.959 13.108 1.00 96.19 86 SER A O 1
ATOM 720 N N . CYS A 1 87 ? 0.949 -2.101 12.127 1.00 96.38 87 CYS A N 1
ATOM 721 C CA . CYS A 1 87 ? 1.159 -2.551 10.749 1.00 96.38 87 CYS A CA 1
ATOM 722 C C . CYS A 1 87 ? 1.997 -1.556 9.941 1.00 96.38 87 CYS A C 1
ATOM 724 O O . CYS A 1 87 ? 3.143 -1.849 9.599 1.00 96.38 87 CYS A O 1
ATOM 726 N N . TYR A 1 88 ? 1.469 -0.355 9.694 1.00 96.38 88 TYR A N 1
ATOM 727 C CA . TYR A 1 88 ? 2.052 0.613 8.757 1.00 96.38 88 TYR A CA 1
ATOM 728 C C . TYR A 1 88 ? 3.514 0.975 9.068 1.00 96.38 88 TYR A C 1
ATOM 730 O O . TYR A 1 88 ? 4.337 1.074 8.158 1.00 96.38 88 TYR A O 1
ATOM 738 N N . ARG A 1 89 ? 3.897 1.101 10.351 1.00 93.94 89 ARG A N 1
ATOM 739 C CA . ARG A 1 89 ? 5.292 1.395 10.742 1.00 93.94 89 ARG A CA 1
ATOM 740 C C . ARG A 1 89 ? 6.317 0.357 10.268 1.00 93.94 89 ARG A C 1
ATOM 742 O O . ARG A 1 89 ? 7.520 0.618 10.320 1.00 93.94 89 ARG A O 1
ATOM 749 N N . TYR A 1 90 ? 5.875 -0.823 9.854 1.00 93.19 90 TYR A N 1
ATOM 750 C CA . TYR A 1 90 ? 6.744 -1.890 9.373 1.00 93.19 90 TYR A CA 1
ATOM 751 C C . TYR A 1 90 ? 6.846 -1.937 7.850 1.00 93.19 90 TYR A C 1
ATOM 753 O O . TYR A 1 90 ? 7.688 -2.668 7.331 1.00 93.19 90 TYR A O 1
ATOM 761 N N . PHE A 1 9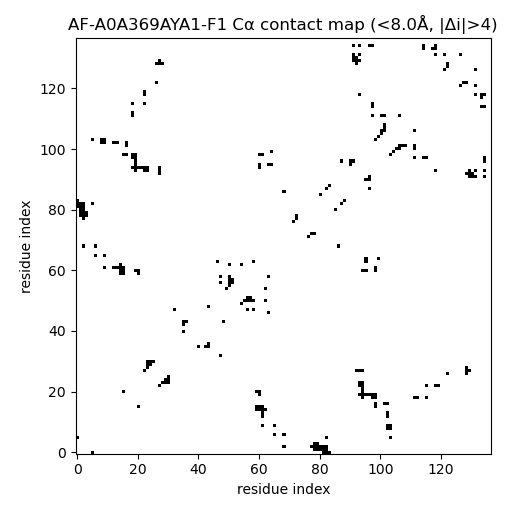1 ? 6.042 -1.151 7.130 1.00 94.06 91 PHE A N 1
ATOM 762 C CA . PHE A 1 91 ? 6.099 -1.120 5.676 1.00 94.06 91 PHE A CA 1
ATOM 763 C C . PHE A 1 91 ? 7.420 -0.514 5.208 1.00 94.06 91 PHE A C 1
ATOM 765 O O . PHE A 1 91 ? 7.838 0.571 5.637 1.00 94.06 91 PHE A O 1
ATOM 772 N N . LYS A 1 92 ? 8.087 -1.271 4.340 1.00 91.94 92 LYS A N 1
ATOM 773 C CA . LYS A 1 92 ? 9.324 -0.882 3.660 1.00 91.94 92 LYS A CA 1
ATOM 774 C C . LYS A 1 92 ? 9.129 -0.688 2.159 1.00 91.94 92 LYS A C 1
ATOM 776 O O . LYS A 1 92 ? 9.894 0.054 1.557 1.00 91.94 92 LYS A O 1
ATOM 781 N N . ASN A 1 93 ? 8.111 -1.325 1.585 1.00 93.00 93 ASN A N 1
ATOM 782 C CA . ASN A 1 93 ? 7.794 -1.218 0.170 1.00 93.00 93 ASN A CA 1
ATOM 783 C C . ASN A 1 93 ? 7.213 0.166 -0.128 1.00 93.00 93 ASN A C 1
ATOM 785 O O . ASN A 1 93 ? 6.204 0.563 0.460 1.00 93.00 93 ASN A O 1
ATOM 789 N N . ALA A 1 94 ? 7.864 0.905 -1.024 1.00 95.00 94 ALA A N 1
ATOM 790 C CA . ALA A 1 94 ? 7.510 2.285 -1.307 1.00 95.00 94 ALA A CA 1
ATOM 791 C C . ALA A 1 94 ? 6.147 2.408 -1.994 1.00 95.00 94 ALA A C 1
ATOM 793 O O . ALA A 1 94 ? 5.382 3.311 -1.661 1.00 95.00 94 ALA A O 1
ATOM 794 N N . ALA A 1 95 ? 5.814 1.482 -2.896 1.00 95.50 95 ALA A N 1
ATOM 795 C CA . ALA A 1 95 ? 4.513 1.463 -3.558 1.00 95.50 95 ALA A CA 1
ATOM 796 C C . ALA A 1 95 ? 3.371 1.229 -2.561 1.00 95.50 95 ALA A C 1
ATOM 798 O O . ALA A 1 95 ? 2.385 1.964 -2.581 1.00 95.50 95 ALA A O 1
ATOM 799 N N . LEU A 1 96 ? 3.539 0.276 -1.639 1.00 95.81 96 LEU A N 1
ATOM 800 C CA . LEU A 1 96 ? 2.553 0.004 -0.592 1.00 95.81 96 LEU A CA 1
ATOM 801 C C . LEU A 1 96 ? 2.373 1.206 0.344 1.00 95.81 96 LEU A C 1
ATOM 803 O O . LEU A 1 96 ? 1.250 1.518 0.741 1.00 95.81 96 LEU A O 1
ATOM 807 N N . VAL A 1 97 ? 3.463 1.904 0.688 1.00 96.19 97 VAL A N 1
ATOM 808 C CA . VAL A 1 97 ? 3.379 3.124 1.503 1.00 96.19 97 VAL A CA 1
ATOM 809 C C . VAL A 1 97 ? 2.632 4.228 0.764 1.00 96.19 97 VAL A C 1
ATOM 811 O O . VAL A 1 97 ? 1.706 4.787 1.343 1.00 96.19 97 VAL A O 1
ATOM 814 N N . LEU A 1 98 ? 2.988 4.520 -0.491 1.00 96.44 98 LEU A N 1
ATOM 815 C CA . LEU A 1 98 ? 2.309 5.545 -1.293 1.00 96.44 98 LEU A CA 1
ATOM 816 C C . LEU A 1 98 ? 0.809 5.251 -1.403 1.00 96.44 98 LEU A C 1
ATOM 818 O O . LEU A 1 98 ? -0.003 6.130 -1.129 1.00 96.44 98 LEU A O 1
ATOM 822 N N . TYR A 1 99 ? 0.450 3.998 -1.698 1.00 97.62 99 TYR A N 1
ATOM 823 C CA . TYR A 1 99 ? -0.945 3.568 -1.745 1.00 97.62 99 TYR A CA 1
ATOM 824 C C . TYR A 1 99 ? -1.648 3.774 -0.400 1.00 97.62 99 TYR A C 1
ATOM 826 O O . TYR A 1 99 ? -2.737 4.330 -0.351 1.00 97.62 99 TYR A O 1
ATOM 834 N N . THR A 1 100 ? -1.019 3.369 0.708 1.00 97.38 100 THR A N 1
ATOM 835 C CA . THR A 1 100 ? -1.614 3.511 2.046 1.00 97.38 100 THR A CA 1
ATOM 836 C C . THR A 1 100 ? -1.838 4.982 2.404 1.00 97.38 100 THR A C 1
ATOM 838 O O . THR A 1 100 ? -2.889 5.341 2.925 1.00 97.38 100 THR A O 1
ATOM 841 N N . ARG A 1 101 ? -0.870 5.856 2.125 1.00 96.25 101 ARG A N 1
ATOM 842 C CA . ARG A 1 101 ? -0.988 7.284 2.444 1.00 96.25 101 ARG A CA 1
ATOM 843 C C . ARG A 1 101 ? -2.113 7.951 1.649 1.00 96.25 101 ARG A C 1
ATOM 845 O O . ARG A 1 101 ? -2.916 8.675 2.227 1.00 96.25 101 ARG A O 1
ATOM 852 N N . GLU A 1 102 ? -2.221 7.638 0.363 1.00 96.31 102 GLU A N 1
ATOM 853 C CA . GLU A 1 102 ? -3.253 8.206 -0.506 1.00 96.31 102 GLU A CA 1
ATOM 854 C C . GLU A 1 102 ? -4.638 7.596 -0.235 1.00 96.31 102 GLU A C 1
ATOM 856 O O . GLU A 1 102 ? -5.575 8.309 0.108 1.00 96.31 102 GLU A O 1
ATOM 861 N N . ALA A 1 103 ? -4.774 6.270 -0.324 1.00 97.19 103 ALA A N 1
ATOM 862 C CA . ALA A 1 103 ? -6.071 5.599 -0.258 1.00 97.19 103 ALA A CA 1
ATOM 863 C C . ALA A 1 103 ? -6.612 5.435 1.170 1.00 97.19 103 ALA A C 1
ATOM 865 O O . ALA A 1 103 ? -7.824 5.444 1.360 1.00 97.19 103 ALA A O 1
ATOM 866 N N . VAL A 1 104 ? -5.741 5.261 2.174 1.00 97.19 104 VAL A N 1
ATOM 867 C CA . VAL A 1 104 ? -6.158 4.968 3.561 1.00 97.19 104 VAL A CA 1
ATOM 868 C C . VAL A 1 104 ? -6.097 6.205 4.448 1.00 97.19 104 VAL A C 1
ATOM 870 O O . VAL A 1 104 ? -7.015 6.439 5.230 1.00 97.19 104 VAL A O 1
ATOM 873 N N . PHE A 1 105 ? -5.029 7.003 4.359 1.00 96.06 105 PHE A N 1
ATOM 874 C CA . PHE A 1 105 ? -4.930 8.236 5.150 1.00 96.06 105 PHE A CA 1
ATOM 875 C C . PHE A 1 105 ? -5.559 9.452 4.470 1.00 96.06 105 PHE A C 1
ATOM 877 O O . PHE A 1 105 ? -5.733 10.466 5.144 1.00 96.06 105 PHE A O 1
ATOM 884 N N . GLY A 1 106 ? -5.928 9.350 3.189 1.00 95.12 106 GLY A N 1
ATOM 885 C CA . GLY A 1 106 ? -6.563 10.441 2.454 1.00 95.12 106 GLY A CA 1
ATOM 886 C C . GLY A 1 106 ? -5.643 11.645 2.256 1.00 95.12 106 GLY A C 1
ATOM 887 O O . GLY A 1 106 ? -6.129 12.772 2.187 1.00 95.12 106 GLY A O 1
ATOM 888 N N . GLU A 1 107 ? -4.325 11.428 2.225 1.00 95.12 107 GLU A N 1
ATOM 889 C CA . GLU A 1 107 ? -3.362 12.501 1.976 1.00 95.12 107 GLU A CA 1
ATOM 890 C C . GLU A 1 107 ? -3.534 13.077 0.568 1.00 95.12 107 GLU A C 1
ATOM 892 O O . GLU A 1 107 ? -3.891 12.377 -0.386 1.00 95.12 107 GLU A O 1
ATOM 897 N N . SER A 1 108 ? -3.277 14.377 0.432 1.00 92.00 108 SER A N 1
ATOM 898 C CA . SER A 1 108 ? -3.478 15.078 -0.830 1.00 92.00 108 SER A CA 1
ATOM 899 C C . SER A 1 108 ? -2.464 14.648 -1.891 1.00 92.00 108 SER A C 1
ATOM 901 O O . SER A 1 108 ? -1.335 14.247 -1.597 1.00 92.00 108 SER A O 1
ATOM 903 N N . LYS A 1 109 ? -2.832 14.808 -3.168 1.00 88.75 109 LYS A N 1
ATOM 904 C CA . LYS A 1 109 ? -1.918 14.521 -4.284 1.00 88.75 109 LYS A CA 1
ATOM 905 C C . LYS A 1 109 ? -0.606 15.301 -4.189 1.00 88.75 109 LYS A C 1
ATOM 907 O O . LYS A 1 109 ? 0.427 14.756 -4.565 1.00 88.75 109 LYS A O 1
ATOM 912 N N . ASP A 1 110 ? -0.629 16.531 -3.678 1.00 90.50 110 ASP A N 1
ATOM 913 C CA . ASP A 1 110 ? 0.575 17.357 -3.535 1.00 90.50 110 ASP A CA 1
ATOM 914 C C . ASP A 1 110 ? 1.536 16.800 -2.473 1.00 90.50 110 ASP A C 1
ATOM 916 O O . ASP A 1 110 ? 2.744 16.727 -2.714 1.00 90.50 110 ASP A O 1
ATOM 920 N N . GLU A 1 111 ? 1.010 16.329 -1.337 1.00 89.94 111 GLU A N 1
ATOM 921 C CA . GLU A 1 111 ? 1.801 15.659 -0.294 1.00 89.94 111 GLU A CA 1
ATOM 922 C C . GLU A 1 111 ? 2.425 14.360 -0.822 1.00 89.94 111 GLU A C 1
ATOM 924 O O . GLU A 1 111 ? 3.631 14.130 -0.676 1.00 89.94 111 GLU A O 1
ATOM 929 N N . ILE A 1 112 ? 1.629 13.536 -1.512 1.00 93.25 112 ILE A N 1
ATOM 930 C CA . ILE A 1 112 ? 2.098 12.265 -2.076 1.00 93.25 112 ILE A CA 1
ATOM 931 C C . ILE A 1 112 ? 3.125 12.492 -3.188 1.00 93.25 112 ILE A C 1
ATOM 933 O O . ILE A 1 112 ? 4.123 11.770 -3.254 1.00 93.25 112 ILE A O 1
ATOM 937 N N . LYS A 1 113 ? 2.931 13.506 -4.039 1.00 94.56 113 LYS A N 1
ATOM 938 C CA . LYS A 1 113 ? 3.829 13.813 -5.158 1.00 94.56 113 LYS A CA 1
ATOM 939 C C . LYS A 1 113 ? 5.253 14.088 -4.688 1.00 94.56 113 LYS A C 1
ATOM 941 O O . LYS A 1 113 ? 6.200 13.603 -5.305 1.00 94.56 113 LYS A O 1
ATOM 946 N N . LEU A 1 114 ? 5.426 14.814 -3.583 1.00 92.38 114 LEU A N 1
ATOM 947 C CA . LEU A 1 114 ? 6.756 15.070 -3.027 1.00 92.38 114 LEU A CA 1
ATOM 948 C C . LEU A 1 114 ? 7.464 13.767 -2.623 1.00 92.38 114 LEU A C 1
ATOM 950 O O . LEU A 1 114 ? 8.646 13.575 -2.918 1.00 92.38 114 LEU A O 1
ATOM 954 N N . ILE A 1 115 ? 6.748 12.854 -1.966 1.00 93.62 115 ILE A N 1
ATOM 955 C CA . ILE A 1 115 ? 7.292 11.555 -1.547 1.00 93.62 115 ILE A CA 1
ATOM 956 C C . ILE A 1 115 ? 7.623 10.712 -2.776 1.00 93.62 115 ILE A C 1
ATOM 958 O O . ILE A 1 115 ? 8.715 10.152 -2.863 1.00 93.62 115 ILE A O 1
ATOM 962 N N . PHE A 1 116 ? 6.706 10.662 -3.740 1.00 95.62 116 PHE A N 1
ATOM 963 C CA . PHE A 1 116 ? 6.872 9.957 -5.002 1.00 95.62 116 PHE A CA 1
ATOM 964 C C . PHE A 1 116 ? 8.140 10.394 -5.748 1.00 95.62 116 PHE A C 1
ATOM 966 O O . PHE A 1 116 ? 8.954 9.542 -6.105 1.00 95.62 116 PHE A O 1
ATOM 973 N N . GLU A 1 117 ? 8.368 11.698 -5.922 1.00 95.56 117 GLU A N 1
ATOM 974 C CA . GLU A 1 117 ? 9.558 12.202 -6.621 1.00 95.56 117 GLU A CA 1
ATOM 975 C C . GLU A 1 117 ? 10.855 11.842 -5.886 1.00 95.56 117 GLU A C 1
ATOM 977 O O . GLU A 1 117 ? 11.846 11.445 -6.508 1.00 95.56 117 GLU A O 1
ATOM 982 N N . ASN A 1 118 ? 10.852 11.894 -4.552 1.00 94.62 118 ASN A N 1
ATOM 983 C CA . ASN A 1 118 ? 12.015 11.498 -3.763 1.00 94.62 118 ASN A CA 1
ATOM 984 C C . ASN A 1 118 ? 12.300 9.990 -3.851 1.00 94.62 118 ASN A C 1
ATOM 986 O O . ASN A 1 118 ? 13.460 9.589 -3.975 1.00 94.62 118 ASN A O 1
ATOM 990 N N . VAL A 1 119 ? 11.256 9.156 -3.822 1.00 94.81 119 VAL A N 1
ATOM 991 C CA . VAL A 1 119 ? 11.359 7.702 -4.028 1.00 94.81 119 VAL A CA 1
ATOM 992 C C . VAL A 1 119 ? 11.904 7.405 -5.425 1.00 94.81 119 VAL A C 1
ATOM 994 O O . VAL A 1 119 ? 12.837 6.616 -5.583 1.00 94.81 119 VAL A O 1
ATOM 997 N N . LYS A 1 120 ? 11.360 8.066 -6.449 1.00 94.88 120 LYS A N 1
ATOM 998 C CA . LYS A 1 120 ? 11.777 7.903 -7.844 1.00 94.88 120 LYS A CA 1
ATOM 999 C C . LYS A 1 120 ? 13.239 8.293 -8.037 1.00 94.88 120 LYS A C 1
ATOM 1001 O O . LYS A 1 120 ? 13.979 7.572 -8.706 1.00 94.88 120 LYS A O 1
ATOM 1006 N N . LYS A 1 121 ? 13.678 9.397 -7.425 1.00 95.44 121 LYS A N 1
ATOM 1007 C CA . LYS A 1 121 ? 15.086 9.807 -7.418 1.00 95.44 121 LYS A CA 1
ATOM 1008 C C . LYS A 1 121 ? 15.973 8.763 -6.738 1.00 95.44 121 LYS A C 1
ATOM 1010 O O . LYS A 1 121 ? 16.950 8.335 -7.339 1.00 95.44 121 LYS A O 1
ATOM 1015 N N . PHE A 1 122 ? 15.599 8.294 -5.547 1.00 95.12 122 PHE A N 1
ATOM 1016 C CA . PHE A 1 122 ? 16.353 7.263 -4.826 1.00 95.12 122 PHE A CA 1
ATOM 1017 C C . PHE A 1 122 ? 16.604 6.014 -5.681 1.00 95.12 122 PHE A C 1
ATOM 1019 O O . PHE A 1 122 ? 17.726 5.512 -5.722 1.00 95.12 122 PHE A O 1
ATOM 1026 N N . TYR A 1 123 ? 15.589 5.531 -6.400 1.00 93.31 123 TYR A N 1
ATOM 1027 C CA . TYR A 1 123 ? 15.758 4.371 -7.273 1.00 93.31 123 TYR A CA 1
ATOM 1028 C C . TYR A 1 123 ? 16.606 4.658 -8.513 1.00 93.31 123 TYR A C 1
ATOM 1030 O O . TYR A 1 123 ? 17.414 3.815 -8.905 1.00 93.31 123 TYR A O 1
ATOM 1038 N N . LYS A 1 124 ? 16.476 5.848 -9.112 1.00 92.69 124 LYS A N 1
ATOM 1039 C CA . LYS A 1 124 ? 17.347 6.281 -10.218 1.00 92.69 124 LYS A CA 1
ATOM 1040 C C . LYS A 1 124 ? 18.817 6.365 -9.803 1.00 92.69 124 LYS A C 1
ATOM 1042 O O . LYS A 1 124 ? 19.680 6.033 -10.609 1.00 92.69 124 LYS A O 1
ATOM 1047 N N . ASP A 1 125 ? 19.083 6.713 -8.549 1.00 94.56 125 ASP A N 1
ATOM 1048 C CA . ASP A 1 125 ? 20.430 6.798 -7.976 1.00 94.56 125 ASP A CA 1
ATOM 1049 C C . ASP A 1 125 ? 20.993 5.419 -7.547 1.00 94.56 125 ASP A C 1
ATOM 1051 O O . ASP A 1 125 ? 22.017 5.338 -6.871 1.00 94.56 125 ASP A O 1
ATOM 1055 N N . GLY A 1 126 ? 20.343 4.310 -7.931 1.00 90.06 126 GLY A N 1
ATOM 1056 C CA . GLY A 1 126 ? 20.796 2.946 -7.631 1.00 90.06 126 GLY A CA 1
ATOM 1057 C C . GLY A 1 126 ? 20.329 2.403 -6.276 1.00 90.06 126 GLY A C 1
ATOM 1058 O O . GLY A 1 126 ? 20.882 1.422 -5.772 1.00 90.06 126 GLY A O 1
ATOM 1059 N N . GLY A 1 127 ? 19.314 3.028 -5.674 1.00 90.38 127 GLY A N 1
ATOM 1060 C CA . GLY A 1 127 ? 18.679 2.560 -4.450 1.00 90.38 127 GLY A CA 1
ATOM 1061 C C . GLY A 1 127 ? 18.150 1.127 -4.563 1.00 90.38 127 GLY A C 1
ATOM 1062 O O . GLY A 1 127 ? 17.625 0.707 -5.593 1.00 90.38 127 GLY A O 1
ATOM 1063 N N . LYS A 1 128 ? 18.280 0.356 -3.480 1.00 88.94 128 LYS A N 1
ATOM 1064 C CA . LYS A 1 128 ? 17.763 -1.018 -3.405 1.00 88.94 128 LYS A CA 1
ATOM 1065 C C . LYS A 1 128 ? 16.287 -1.022 -3.007 1.00 88.94 128 LYS A C 1
ATOM 1067 O O . LYS A 1 128 ? 15.871 -0.190 -2.201 1.00 88.94 128 LYS A O 1
ATOM 1072 N N . ILE A 1 129 ? 15.534 -2.006 -3.501 1.00 87.31 129 ILE A N 1
ATOM 1073 C CA . ILE A 1 129 ? 14.138 -2.248 -3.103 1.00 87.31 129 ILE A CA 1
ATOM 1074 C C . ILE A 1 129 ? 13.997 -2.290 -1.578 1.00 87.31 129 ILE A C 1
ATOM 1076 O O . ILE A 1 129 ? 14.919 -2.726 -0.877 1.00 87.31 129 ILE A O 1
ATOM 1080 N N . ASN A 1 130 ? 12.853 -1.837 -1.064 1.00 86.69 130 ASN A N 1
ATOM 1081 C CA . ASN A 1 130 ? 12.539 -1.835 0.368 1.00 86.69 130 ASN A CA 1
ATOM 1082 C C . ASN A 1 130 ? 13.542 -1.072 1.279 1.00 86.69 130 ASN A C 1
ATOM 1084 O O . ASN A 1 130 ? 13.583 -1.328 2.486 1.00 86.69 130 ASN A O 1
ATOM 1088 N N . ASN A 1 131 ? 14.363 -0.154 0.742 1.00 89.81 131 ASN A N 1
ATOM 1089 C CA . ASN A 1 131 ? 15.402 0.559 1.512 1.00 89.81 131 ASN A CA 1
ATOM 1090 C C . ASN A 1 131 ? 15.294 2.092 1.515 1.00 89.81 131 ASN A C 1
ATOM 1092 O O . ASN A 1 131 ? 16.148 2.754 2.109 1.00 89.81 131 ASN A O 1
ATOM 1096 N N . TYR A 1 132 ? 14.264 2.686 0.909 1.00 90.12 132 TYR A N 1
ATOM 1097 C CA . TYR A 1 132 ? 14.082 4.133 1.013 1.00 90.12 132 TYR A CA 1
ATOM 1098 C C . TYR A 1 132 ? 13.632 4.525 2.431 1.00 90.12 132 TYR A C 1
ATOM 1100 O O . TYR A 1 132 ? 12.582 4.103 2.912 1.00 90.12 132 TYR A O 1
ATOM 1108 N N . SER A 1 133 ? 14.422 5.347 3.124 1.00 86.75 133 SER A N 1
ATOM 1109 C CA . SER A 1 133 ? 14.165 5.730 4.522 1.00 86.75 133 SER A CA 1
ATOM 1110 C C . SER A 1 133 ? 13.226 6.934 4.682 1.00 86.75 133 SER A C 1
ATOM 1112 O O . SER A 1 133 ? 12.747 7.195 5.785 1.00 86.75 133 SER A O 1
ATOM 1114 N N . GLY A 1 134 ? 12.934 7.665 3.601 1.00 85.56 134 GLY A N 1
ATOM 1115 C CA . GLY A 1 134 ? 12.096 8.871 3.618 1.00 85.56 134 GLY A CA 1
ATOM 1116 C C . GLY A 1 134 ? 10.594 8.630 3.442 1.00 85.56 134 GLY A C 1
ATOM 1117 O O . GLY A 1 134 ? 9.853 9.587 3.292 1.00 85.56 134 GLY A O 1
ATOM 1118 N N . LEU A 1 135 ? 10.130 7.376 3.469 1.00 84.56 135 LEU A N 1
ATOM 1119 C CA . LEU A 1 135 ? 8.736 6.996 3.171 1.00 84.56 135 LEU A CA 1
ATOM 1120 C C . LEU A 1 135 ? 7.677 7.623 4.094 1.00 84.56 135 LEU A C 1
ATOM 1122 O O . LEU A 1 135 ? 6.506 7.740 3.734 1.00 84.56 135 LEU A O 1
ATOM 1126 N N . ARG A 1 136 ? 8.079 7.956 5.319 1.00 73.00 136 ARG A N 1
ATOM 1127 C CA . ARG A 1 136 ? 7.189 8.322 6.431 1.00 73.00 136 ARG A CA 1
ATOM 1128 C C . ARG A 1 136 ? 7.513 9.686 7.036 1.00 73.00 136 ARG A C 1
ATOM 1130 O O . ARG A 1 136 ? 7.041 9.984 8.129 1.00 73.00 136 ARG A O 1
ATOM 1137 N N . LYS A 1 137 ? 8.366 10.451 6.354 1.00 61.53 137 LYS A N 1
ATOM 1138 C CA . LYS A 1 137 ? 8.530 11.883 6.605 1.00 61.53 137 LYS A CA 1
ATOM 1139 C C . LYS A 1 137 ? 7.383 12.640 5.939 1.00 61.53 137 LYS A C 1
ATOM 1141 O O . LYS A 1 137 ? 7.171 13.784 6.373 1.00 61.53 137 LYS A O 1
#

pLDDT: mean 90.29, std 8.8, range [55.47, 98.06]

Solvent-accessible surface area (backbone atoms only — not comparable to full-atom values): 7838 Å² total; per-residue (Å²): 106,31,38,52,59,48,52,56,44,54,74,73,47,68,53,62,42,76,66,17,46,50,42,23,50,74,64,34,68,44,39,58,48,53,51,42,67,73,63,72,52,92,81,69,57,68,68,59,57,49,21,42,76,76,43,80,58,51,92,34,49,43,54,54,52,50,54,52,51,53,52,42,42,76,71,72,45,62,54,76,39,50,32,60,77,76,48,56,72,72,66,41,46,63,26,52,47,47,31,43,42,42,70,69,68,62,50,51,71,72,64,50,46,56,51,48,54,53,52,54,47,43,47,76,76,68,51,60,72,60,60,70,83,67,83,84,115